Protein AF-A0A1I6PXU5-F1 (afdb_monomer_lite)

Foldseek 3Di:
DDDDDDDDDDDPDPDPDPDDPDPPPPPPVPPPPLLVLLLVVLVVQLQQLLVQHGQLRPPDGFFDAQVVCCVVPNQAPDDDQQKGHNVVSQKMFGADNRRTGQKIKGPPPSNQPQWPVSCCVNQNAAPDWDDDPQKIWGWGDRNQKIKIFIWGDCPDPVGTTTTRIIMIGGDD

pLDDT: mean 86.49, std 18.45, range [39.59, 98.88]

Sequence (172 aa):
MLKKKLIALLAVVAVCAWAPLSPLFHTTAHASPDHQAKGDVLKQTIKLAKEGKAVNSGSFRLGSKKSSIISQWGKPESQDQFTLNYEKRKIAFGLNEQGTVHSLFTKDAKLLSVTHDDVAQKLGKPFASDAGAGQYYESYHAGINKVTFQWTRMANPNGELELSSVKIERAH

Secondary structure (DSSP, 8-state):
--------------------------------HHHHHHHHHHHHHHHHHHTT--TT-TT--TT-BHHHHHHHH-S-SEE-SSEEEEGGGTEEEEE-TTSBEEEEEE--HHHHT--HHHHHHHH-S-SEEEEETTEEEEEEEETTEEEEEEEE-TT-TT-PPEEEEEEEEE--

Radius of gyration: 28.37 Å; chains: 1; bounding box: 63×86×63 Å

Structure (mmCIF, N/CA/C/O backbone):
data_AF-A0A1I6PXU5-F1
#
_entry.id   AF-A0A1I6PXU5-F1
#
loop_
_atom_site.group_PDB
_atom_site.id
_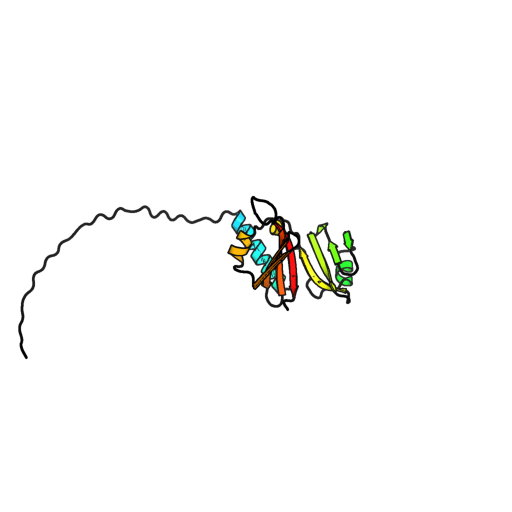atom_site.type_symbol
_atom_site.label_atom_id
_atom_site.label_alt_id
_atom_site.label_comp_id
_atom_site.label_asym_id
_atom_site.label_entity_id
_atom_site.label_seq_id
_atom_site.pdbx_PDB_ins_code
_atom_site.Cartn_x
_atom_site.Cartn_y
_atom_site.Cartn_z
_atom_site.occupancy
_atom_site.B_iso_or_equiv
_atom_site.auth_seq_id
_atom_site.auth_comp_id
_atom_site.auth_asym_id
_atom_site.auth_atom_id
_atom_site.pdbx_PDB_model_num
ATOM 1 N N . MET A 1 1 ? 14.208 -70.196 -43.517 1.00 45.25 1 MET A N 1
ATOM 2 C CA . MET A 1 1 ? 15.325 -71.167 -43.581 1.00 45.25 1 MET A CA 1
ATOM 3 C C . MET A 1 1 ? 16.544 -70.476 -44.178 1.00 45.25 1 MET A C 1
ATOM 5 O O . MET A 1 1 ? 16.487 -70.171 -45.353 1.00 45.25 1 MET A O 1
ATOM 9 N N . LEU A 1 2 ? 17.603 -70.202 -43.410 1.00 39.59 2 LEU A N 1
ATOM 10 C CA . LEU A 1 2 ? 18.950 -70.758 -43.616 1.00 39.59 2 LEU A CA 1
ATOM 11 C C . LEU A 1 2 ? 19.869 -70.256 -42.491 1.00 39.59 2 LEU A C 1
ATOM 13 O O . LEU A 1 2 ? 19.803 -69.110 -42.066 1.00 39.59 2 LEU A O 1
ATOM 17 N N . LYS A 1 3 ? 20.649 -71.191 -41.959 1.00 45.03 3 LYS A N 1
ATOM 18 C CA . LYS A 1 3 ? 21.501 -71.094 -40.773 1.00 45.03 3 LYS A CA 1
ATOM 19 C C . LYS A 1 3 ? 22.912 -70.626 -41.147 1.00 45.03 3 LYS A C 1
ATOM 21 O O . LYS A 1 3 ? 23.354 -70.955 -42.244 1.00 45.03 3 LYS A O 1
ATOM 26 N N . LYS A 1 4 ? 23.633 -70.129 -40.128 1.00 48.56 4 LYS A N 1
ATOM 27 C CA . LYS A 1 4 ? 25.051 -70.387 -39.734 1.00 48.56 4 LYS A CA 1
ATOM 28 C C . LYS A 1 4 ? 25.758 -69.055 -39.407 1.00 48.56 4 LYS A C 1
ATOM 30 O O . LYS A 1 4 ? 25.764 -68.164 -40.237 1.00 48.56 4 LYS A O 1
ATOM 35 N N . LYS A 1 5 ? 26.118 -68.806 -38.134 1.00 47.03 5 LYS A N 1
ATOM 36 C CA . LYS A 1 5 ? 27.368 -69.228 -37.438 1.00 47.03 5 LYS A CA 1
ATOM 37 C C . LYS A 1 5 ? 28.591 -68.578 -38.130 1.00 47.03 5 LYS A C 1
ATOM 39 O O . LYS A 1 5 ? 28.723 -68.764 -39.325 1.00 47.03 5 LYS A O 1
ATOM 44 N N . LEU A 1 6 ? 29.526 -67.871 -37.481 1.00 47.72 6 LEU A N 1
ATOM 45 C CA . LEU A 1 6 ? 30.351 -68.297 -36.341 1.00 47.72 6 LEU A CA 1
ATOM 46 C C . LEU A 1 6 ? 31.408 -67.184 -36.009 1.00 47.72 6 LEU A C 1
ATOM 48 O O . LEU A 1 6 ? 31.814 -66.461 -36.908 1.00 47.72 6 LEU A O 1
ATOM 52 N N . ILE A 1 7 ? 31.913 -67.199 -34.766 1.00 46.44 7 ILE A N 1
ATOM 53 C CA . ILE A 1 7 ? 33.238 -66.763 -34.231 1.00 46.44 7 ILE A CA 1
ATOM 54 C C . ILE A 1 7 ? 33.547 -65.277 -33.943 1.00 46.44 7 ILE A C 1
ATOM 56 O O . ILE A 1 7 ? 33.465 -64.387 -34.775 1.00 46.44 7 ILE A O 1
ATOM 60 N N . ALA A 1 8 ? 33.991 -65.124 -32.691 1.00 51.47 8 ALA A N 1
ATOM 61 C CA . ALA A 1 8 ? 34.559 -64.013 -31.942 1.00 51.47 8 ALA A CA 1
ATOM 62 C C . ALA A 1 8 ? 35.811 -63.337 -32.531 1.00 51.47 8 ALA A C 1
ATOM 64 O O . ALA A 1 8 ? 36.609 -63.980 -33.202 1.00 51.47 8 ALA A O 1
ATOM 65 N N . LEU A 1 9 ? 36.082 -62.109 -32.076 1.00 42.75 9 LEU A N 1
ATOM 66 C CA . LEU A 1 9 ? 37.410 -61.751 -31.571 1.00 42.75 9 LEU A CA 1
ATOM 67 C C . LEU A 1 9 ? 37.300 -60.606 -30.551 1.00 42.75 9 LEU A C 1
ATOM 69 O O . LEU A 1 9 ? 36.647 -59.594 -30.794 1.00 42.75 9 LEU A O 1
ATOM 73 N N . LEU A 1 10 ? 37.940 -60.800 -29.399 1.00 50.75 10 LEU A N 1
ATOM 74 C CA . LEU A 1 10 ? 38.234 -59.773 -28.405 1.00 50.75 10 LEU A CA 1
ATOM 75 C C . LEU A 1 10 ? 39.186 -58.732 -29.005 1.00 50.75 10 LEU A C 1
ATOM 77 O O . LEU A 1 10 ? 40.247 -59.090 -29.507 1.00 50.75 10 LEU A O 1
ATOM 81 N N . ALA A 1 11 ? 38.856 -57.454 -28.845 1.00 48.59 11 ALA A N 1
ATOM 82 C CA . ALA A 1 11 ? 39.838 -56.379 -28.826 1.00 48.59 11 ALA A CA 1
ATOM 83 C C . ALA A 1 11 ? 39.479 -55.439 -27.671 1.00 48.59 11 ALA A C 1
ATOM 85 O O . ALA A 1 11 ? 38.647 -54.543 -27.795 1.00 48.59 11 ALA A O 1
ATOM 86 N N . VAL A 1 12 ? 40.086 -55.697 -26.513 1.00 50.16 12 VAL A N 1
ATOM 87 C CA . VAL A 1 12 ? 40.156 -54.732 -25.417 1.00 50.16 12 VAL A CA 1
ATOM 88 C C . VAL A 1 12 ? 41.119 -53.643 -25.873 1.00 50.16 12 VAL A C 1
ATOM 90 O O . VAL A 1 12 ? 42.330 -53.846 -25.872 1.00 50.16 12 VAL A O 1
ATOM 93 N N . VAL A 1 13 ? 40.583 -52.498 -26.288 1.00 50.66 13 VAL A N 1
ATOM 94 C CA . VAL A 1 13 ? 41.371 -51.274 -26.441 1.00 50.66 13 VAL A CA 1
ATOM 95 C C . VAL A 1 13 ? 41.026 -50.384 -25.257 1.00 50.66 13 VAL A C 1
ATOM 97 O O . VAL A 1 13 ? 40.001 -49.706 -25.234 1.00 50.66 13 VAL A O 1
ATOM 100 N N . ALA A 1 14 ? 41.885 -50.428 -24.242 1.00 55.69 14 ALA A N 1
ATOM 101 C CA . ALA A 1 14 ? 41.900 -49.438 -23.182 1.00 55.69 14 ALA A CA 1
ATOM 102 C C . ALA A 1 14 ? 42.437 -48.124 -23.767 1.00 55.69 14 ALA A C 1
ATOM 104 O O . ALA A 1 14 ? 43.645 -47.945 -23.913 1.00 55.69 14 ALA A O 1
ATOM 105 N N . VAL A 1 15 ? 41.535 -47.211 -24.130 1.00 50.00 15 VAL A N 1
ATOM 106 C CA . VAL A 1 15 ? 41.899 -45.819 -24.402 1.00 50.00 15 VAL A CA 1
ATOM 107 C C . VAL A 1 15 ? 41.785 -45.057 -23.088 1.00 50.00 15 VAL A C 1
ATOM 109 O O . VAL A 1 15 ? 40.695 -44.680 -22.661 1.00 50.00 15 VAL A O 1
ATOM 112 N N . CYS A 1 16 ? 42.927 -44.838 -22.437 1.00 52.66 16 CYS A N 1
ATOM 113 C CA . CYS A 1 16 ? 43.078 -43.815 -21.409 1.00 52.66 16 CYS A CA 1
ATOM 114 C C . CYS A 1 16 ? 42.907 -42.439 -22.064 1.00 52.66 16 CYS A C 1
ATOM 116 O O . CYS A 1 16 ? 43.880 -41.805 -22.466 1.00 52.66 16 CYS A O 1
ATOM 118 N N . ALA A 1 17 ? 41.664 -41.981 -22.194 1.00 53.25 17 ALA A N 1
ATOM 119 C CA . ALA A 1 17 ? 41.389 -40.586 -22.484 1.00 53.25 17 ALA A CA 1
ATOM 120 C C . ALA A 1 17 ? 41.481 -39.806 -21.168 1.00 53.25 17 ALA A C 1
ATOM 122 O O . ALA A 1 17 ? 40.573 -39.840 -20.337 1.00 53.25 17 ALA A O 1
ATOM 123 N N . TRP A 1 18 ? 42.604 -39.115 -20.975 1.00 52.16 18 TRP A N 1
ATOM 124 C CA . TRP A 1 18 ? 42.687 -37.975 -20.072 1.00 52.16 18 TRP A CA 1
ATOM 125 C C . TRP A 1 18 ? 41.655 -36.931 -20.509 1.00 52.16 18 TRP A C 1
ATOM 127 O O . TRP A 1 18 ? 41.906 -36.132 -21.408 1.00 52.16 18 TRP A O 1
ATOM 137 N N . ALA A 1 19 ? 40.479 -36.943 -19.885 1.00 56.47 19 ALA A N 1
ATOM 138 C CA . ALA A 1 19 ? 39.628 -35.768 -19.874 1.00 56.47 19 ALA A CA 1
ATOM 139 C C . ALA A 1 19 ? 40.231 -34.775 -18.867 1.00 56.47 19 ALA A C 1
ATOM 141 O O . ALA A 1 19 ? 40.573 -35.180 -17.750 1.00 56.47 19 ALA A O 1
ATOM 142 N N . PRO A 1 20 ? 40.397 -33.494 -19.233 1.00 59.06 20 PRO A N 1
ATOM 143 C CA . PRO A 1 20 ? 40.865 -32.485 -18.301 1.00 59.06 20 PRO A CA 1
ATOM 144 C C . PRO A 1 20 ? 39.901 -32.440 -17.114 1.00 59.06 20 PRO A C 1
ATOM 146 O O . PRO A 1 20 ? 38.691 -32.285 -17.295 1.00 59.06 20 PRO A O 1
ATOM 149 N N . LEU A 1 21 ? 40.448 -32.575 -15.903 1.00 54.91 21 LEU A N 1
ATOM 150 C CA . LEU A 1 21 ? 39.788 -32.160 -14.670 1.00 54.91 21 LEU A CA 1
ATOM 151 C C . LEU A 1 21 ? 39.430 -30.686 -14.843 1.00 54.91 21 LEU A C 1
ATOM 153 O O . LEU A 1 21 ? 40.240 -29.797 -14.592 1.00 54.91 21 LEU A O 1
ATOM 157 N N . SER A 1 22 ? 38.225 -30.432 -15.340 1.00 63.44 22 SER A N 1
ATOM 158 C CA . SER A 1 22 ? 37.654 -29.102 -15.298 1.00 63.44 22 SER A CA 1
ATOM 159 C C . SER A 1 22 ? 37.479 -28.798 -13.815 1.00 63.44 22 SER A C 1
ATOM 161 O O . SER A 1 22 ? 36.818 -29.587 -13.131 1.00 63.44 22 SER A O 1
ATOM 163 N N . PRO A 1 23 ? 38.092 -27.733 -13.275 1.00 58.41 23 PRO A N 1
ATOM 164 C CA . PRO A 1 23 ? 37.756 -27.302 -11.933 1.00 58.41 23 PRO A CA 1
ATOM 165 C C . PRO A 1 23 ? 36.242 -27.095 -11.900 1.00 58.41 23 PRO A C 1
ATOM 167 O O . PRO A 1 23 ? 35.693 -26.285 -12.650 1.00 58.41 23 PRO A O 1
ATOM 170 N N . LEU A 1 24 ? 35.564 -27.887 -11.068 1.00 56.97 24 LEU A N 1
ATOM 171 C CA . LEU A 1 24 ? 34.186 -27.654 -10.674 1.00 56.97 24 LEU A CA 1
ATOM 172 C C . LEU A 1 24 ? 34.178 -26.330 -9.911 1.00 56.97 24 LEU A C 1
ATOM 174 O O . LEU A 1 24 ? 34.253 -26.296 -8.684 1.00 56.97 24 LEU A O 1
ATOM 178 N N . PHE A 1 25 ? 34.134 -25.218 -10.640 1.00 56.78 25 PHE A N 1
ATOM 179 C CA . PHE A 1 25 ? 33.754 -23.944 -10.068 1.00 56.78 25 PHE A CA 1
ATOM 180 C C . PHE A 1 25 ? 32.269 -24.061 -9.732 1.00 56.78 25 PHE A C 1
ATOM 182 O O . PHE A 1 25 ? 31.392 -23.726 -10.525 1.00 56.78 25 PHE A O 1
ATOM 189 N N . HIS A 1 26 ? 31.982 -24.587 -8.542 1.00 47.28 26 HIS A N 1
ATOM 190 C CA . HIS A 1 26 ? 30.718 -24.345 -7.875 1.00 47.28 26 HIS A CA 1
ATOM 191 C C . HIS A 1 26 ? 30.686 -22.852 -7.545 1.00 47.28 26 HIS A C 1
ATOM 193 O O . HIS A 1 26 ? 31.017 -22.436 -6.438 1.00 47.28 26 HIS A O 1
ATOM 199 N N . THR A 1 27 ? 30.326 -22.024 -8.525 1.00 49.12 27 THR A N 1
ATOM 200 C CA . THR A 1 27 ? 29.851 -20.673 -8.253 1.00 49.12 27 THR A CA 1
ATOM 201 C C . THR A 1 27 ? 28.514 -20.842 -7.549 1.00 49.12 27 THR A C 1
ATOM 203 O O . THR A 1 27 ? 27.453 -20.863 -8.172 1.00 49.12 27 THR A O 1
ATOM 206 N N . THR A 1 28 ? 28.547 -21.020 -6.229 1.00 56.69 28 THR A N 1
ATOM 207 C CA . THR A 1 28 ? 27.393 -20.702 -5.403 1.00 56.69 28 THR A CA 1
ATOM 208 C C . THR A 1 28 ? 27.178 -19.210 -5.585 1.00 56.69 28 THR A C 1
ATOM 210 O O . THR A 1 28 ? 27.896 -18.388 -5.019 1.00 56.69 28 THR A O 1
ATOM 213 N N . ALA A 1 29 ? 26.240 -18.850 -6.463 1.00 53.47 29 ALA A N 1
ATOM 214 C CA . ALA A 1 29 ? 25.734 -17.495 -6.567 1.00 53.47 29 ALA A CA 1
ATOM 215 C C . ALA A 1 29 ? 25.110 -17.151 -5.209 1.00 53.47 29 ALA A C 1
ATOM 217 O O . ALA A 1 29 ? 23.933 -17.407 -4.955 1.00 53.47 29 ALA A O 1
ATOM 218 N N . HIS A 1 30 ? 25.937 -16.660 -4.288 1.00 56.50 30 HIS A N 1
ATOM 219 C CA . HIS A 1 30 ? 25.489 -16.093 -3.034 1.00 56.50 30 HIS A CA 1
ATOM 220 C C . HIS A 1 30 ? 24.720 -14.839 -3.411 1.00 56.50 30 HIS A C 1
ATOM 222 O O . HIS A 1 30 ? 25.316 -13.824 -3.766 1.00 56.50 30 HIS A O 1
ATOM 228 N N . ALA A 1 31 ? 23.390 -14.946 -3.416 1.00 61.22 31 ALA A N 1
ATOM 229 C CA . ALA A 1 31 ? 22.524 -13.794 -3.571 1.00 61.22 31 ALA A CA 1
ATOM 230 C C . ALA A 1 31 ? 23.001 -12.719 -2.591 1.00 61.22 31 ALA A C 1
ATOM 232 O O . ALA A 1 31 ? 23.135 -12.990 -1.394 1.00 61.22 31 ALA A O 1
ATOM 233 N N . SER A 1 32 ? 23.317 -11.530 -3.108 1.00 67.50 32 SER A N 1
ATOM 234 C CA . SER A 1 32 ? 23.785 -10.430 -2.273 1.00 67.50 32 SER A CA 1
ATOM 235 C C . SER A 1 32 ? 22.776 -10.196 -1.139 1.00 67.50 32 SER A C 1
ATOM 237 O O . SER A 1 32 ? 21.568 -10.241 -1.399 1.00 67.50 32 SER A O 1
ATOM 239 N N . PRO A 1 33 ? 23.229 -9.926 0.100 1.00 74.19 33 PRO A N 1
ATOM 240 C CA . PRO A 1 33 ? 22.348 -9.757 1.260 1.00 74.19 33 PRO A CA 1
ATOM 241 C C . PRO A 1 33 ? 21.180 -8.779 1.034 1.00 74.19 33 PRO A C 1
ATOM 243 O O . PRO A 1 33 ? 20.098 -8.967 1.588 1.00 74.19 33 PRO A O 1
ATOM 246 N N . ASP A 1 34 ? 21.377 -7.776 0.173 1.00 78.19 34 ASP A N 1
ATOM 247 C CA . ASP A 1 34 ? 20.363 -6.795 -0.221 1.00 78.19 34 ASP A CA 1
ATOM 248 C C . ASP A 1 34 ? 19.170 -7.418 -0.977 1.00 78.19 34 ASP A C 1
ATOM 250 O O . ASP A 1 34 ? 18.016 -7.212 -0.600 1.00 78.19 34 ASP A O 1
ATOM 254 N N . HIS A 1 35 ? 19.419 -8.276 -1.975 1.00 74.62 35 HIS A N 1
ATOM 255 C CA . HIS A 1 35 ? 18.347 -8.953 -2.720 1.00 74.62 35 HIS A CA 1
ATOM 256 C C . HIS A 1 35 ? 17.537 -9.901 -1.832 1.00 74.62 35 HIS A C 1
ATOM 258 O O . HIS A 1 35 ? 16.324 -10.046 -2.009 1.00 74.62 35 HIS A O 1
ATOM 264 N N . GLN A 1 36 ? 18.178 -10.537 -0.848 1.00 78.88 36 GLN A N 1
ATOM 265 C CA . GLN A 1 36 ? 17.465 -11.385 0.103 1.00 78.88 36 GLN A CA 1
ATOM 266 C C . GLN A 1 36 ? 16.515 -10.554 0.979 1.00 78.88 36 GLN A C 1
ATOM 268 O O . GLN A 1 36 ? 15.340 -10.908 1.106 1.00 78.88 36 GLN A O 1
ATOM 273 N N . ALA A 1 37 ? 16.985 -9.423 1.515 1.00 84.00 37 ALA A N 1
ATOM 274 C CA . ALA A 1 37 ? 16.167 -8.528 2.332 1.00 84.00 37 ALA A CA 1
ATOM 275 C C . ALA A 1 37 ? 14.959 -7.967 1.555 1.00 84.00 37 ALA A C 1
ATOM 277 O O . ALA A 1 37 ? 13.832 -7.979 2.065 1.00 84.00 37 ALA A O 1
ATOM 278 N N . LYS A 1 38 ? 15.163 -7.548 0.298 1.00 88.75 38 LYS A N 1
ATOM 279 C CA . LYS A 1 38 ? 14.085 -7.087 -0.596 1.00 88.75 38 LYS A CA 1
ATOM 280 C C . LYS A 1 38 ? 13.101 -8.210 -0.944 1.00 88.75 38 LYS A C 1
ATOM 282 O O . LYS A 1 38 ? 11.880 -8.043 -0.881 1.00 88.75 38 LYS A O 1
ATOM 287 N N . GLY A 1 39 ? 13.614 -9.406 -1.217 1.00 85.62 39 GLY A N 1
ATOM 288 C CA . GLY A 1 39 ? 12.785 -10.587 -1.439 1.00 85.62 39 GLY A CA 1
ATOM 289 C C . GLY A 1 39 ? 11.907 -10.941 -0.233 1.00 85.62 39 GLY A C 1
ATOM 290 O O . GLY A 1 39 ? 10.780 -11.416 -0.412 1.00 85.62 39 GLY A O 1
ATOM 291 N N . ASP A 1 40 ? 12.387 -10.711 0.988 1.00 92.00 40 ASP A N 1
ATOM 292 C CA . ASP A 1 40 ? 11.635 -10.994 2.210 1.00 92.00 40 ASP A CA 1
ATOM 293 C C . ASP A 1 40 ? 10.569 -9.931 2.512 1.00 92.00 40 ASP A C 1
ATOM 295 O O . ASP A 1 40 ? 9.450 -10.303 2.888 1.00 92.00 40 ASP A O 1
ATOM 299 N N . VAL A 1 41 ? 10.832 -8.640 2.253 1.00 95.88 41 VAL A N 1
ATOM 300 C CA . VAL A 1 41 ? 9.797 -7.596 2.411 1.00 95.88 41 VAL A CA 1
ATOM 301 C C . VAL A 1 41 ? 8.640 -7.786 1.420 1.00 95.88 41 VAL A C 1
ATOM 303 O O . VAL A 1 41 ? 7.476 -7.599 1.788 1.00 95.88 41 VAL A O 1
ATOM 306 N N . LEU A 1 42 ? 8.916 -8.258 0.198 1.00 97.56 42 LEU A N 1
ATOM 307 C CA . LEU A 1 42 ? 7.876 -8.592 -0.782 1.00 97.56 42 LEU A CA 1
ATOM 308 C C . LEU A 1 42 ? 7.004 -9.766 -0.328 1.00 97.56 42 LEU A C 1
ATOM 310 O O . LEU A 1 42 ? 5.774 -9.659 -0.327 1.00 97.56 42 LEU A O 1
ATOM 314 N N . LYS A 1 43 ? 7.611 -10.865 0.143 1.00 96.69 43 LYS A N 1
ATOM 315 C CA . LYS A 1 43 ? 6.855 -11.997 0.716 1.00 96.69 43 LYS A CA 1
ATOM 316 C C . LYS A 1 43 ? 5.990 -11.552 1.894 1.00 96.69 43 LYS A C 1
ATOM 318 O O . LYS A 1 43 ? 4.826 -11.947 1.984 1.00 96.69 43 LYS A O 1
ATOM 323 N N . GLN A 1 44 ? 6.552 -10.747 2.799 1.00 97.38 44 GLN A N 1
ATOM 324 C CA . GLN A 1 44 ? 5.831 -10.221 3.955 1.00 97.38 44 GLN A CA 1
ATOM 325 C C . GLN A 1 44 ? 4.637 -9.372 3.516 1.00 97.38 44 GLN A C 1
ATOM 327 O O . GLN A 1 44 ? 3.548 -9.519 4.069 1.00 97.38 44 GLN A O 1
ATOM 332 N N . THR A 1 45 ? 4.820 -8.534 2.500 1.00 98.25 45 THR A N 1
ATOM 333 C CA . THR A 1 45 ? 3.765 -7.671 1.963 1.00 98.25 45 THR A CA 1
ATOM 334 C C . THR A 1 45 ? 2.620 -8.487 1.383 1.00 98.25 45 THR A C 1
ATOM 336 O O . THR A 1 45 ? 1.471 -8.260 1.756 1.00 98.25 45 THR A O 1
ATOM 339 N N . ILE A 1 46 ? 2.912 -9.509 0.572 1.00 98.38 46 ILE A N 1
ATOM 340 C CA . ILE A 1 46 ? 1.879 -10.420 0.059 1.00 98.38 46 ILE A CA 1
ATOM 341 C C . ILE A 1 46 ? 1.182 -11.179 1.196 1.00 98.38 46 ILE A C 1
ATOM 343 O O . ILE A 1 46 ? -0.040 -11.338 1.174 1.00 98.38 46 ILE A O 1
ATOM 347 N N . LYS A 1 47 ? 1.923 -11.631 2.216 1.00 98.38 47 LYS A N 1
ATOM 348 C CA . LYS A 1 47 ? 1.339 -12.304 3.386 1.00 98.38 47 LYS A CA 1
ATOM 349 C C . LYS A 1 47 ? 0.374 -11.386 4.146 1.00 98.38 47 LYS A C 1
ATOM 351 O O . LYS A 1 47 ? -0.743 -11.803 4.430 1.00 98.38 47 LYS A O 1
ATOM 356 N N . LEU A 1 48 ? 0.773 -10.147 4.434 1.00 98.62 48 LEU A N 1
ATOM 357 C CA . LEU A 1 48 ? -0.089 -9.159 5.094 1.00 98.62 48 LEU A CA 1
ATOM 358 C C . LEU A 1 48 ? -1.314 -8.826 4.238 1.00 98.62 48 LEU A C 1
ATOM 360 O O . LEU A 1 48 ? -2.432 -8.788 4.752 1.00 98.62 48 LEU A O 1
ATOM 364 N N . ALA A 1 49 ? -1.125 -8.669 2.929 1.00 98.62 49 ALA A N 1
ATOM 365 C CA . ALA A 1 49 ? -2.209 -8.374 2.005 1.00 98.62 49 ALA A CA 1
ATOM 366 C C . ALA A 1 49 ? -3.266 -9.483 1.962 1.00 98.62 49 ALA A C 1
ATOM 368 O O . ALA A 1 49 ? -4.456 -9.177 1.910 1.00 98.62 49 ALA A O 1
ATOM 369 N N . LYS A 1 50 ? -2.873 -10.760 2.084 1.00 98.56 50 LYS A N 1
ATOM 370 C CA . LYS A 1 50 ? -3.825 -11.880 2.233 1.00 98.56 50 LYS A CA 1
ATOM 371 C C . LYS A 1 50 ? -4.741 -11.713 3.449 1.00 98.56 50 LYS A C 1
ATOM 373 O O . LYS A 1 50 ? -5.903 -12.098 3.393 1.00 98.56 50 LYS A O 1
ATOM 378 N N . GLU A 1 51 ? -4.251 -11.091 4.519 1.00 98.50 51 GLU A N 1
ATOM 379 C CA . GLU A 1 51 ? -5.025 -10.766 5.729 1.00 98.50 51 GLU A CA 1
ATOM 380 C C . GLU A 1 51 ? -5.767 -9.416 5.640 1.00 98.50 51 GLU A C 1
ATOM 382 O O . GLU A 1 51 ? -6.417 -8.995 6.603 1.00 98.50 51 GLU A O 1
ATOM 387 N N . GLY A 1 52 ? -5.658 -8.715 4.507 1.00 98.62 52 GLY A N 1
ATOM 388 C CA . GLY A 1 52 ? -6.195 -7.370 4.304 1.00 98.62 52 GLY A CA 1
ATOM 389 C C . GLY A 1 52 ? -5.410 -6.286 5.043 1.00 98.62 52 GLY A C 1
ATOM 390 O O . GLY A 1 52 ? -5.968 -5.229 5.315 1.00 98.62 52 GLY A O 1
ATOM 391 N N . LYS A 1 53 ? -4.155 -6.540 5.420 1.00 98.81 53 LYS A N 1
ATOM 392 C CA . LYS A 1 53 ? -3.278 -5.597 6.130 1.00 98.81 53 LYS A CA 1
ATOM 393 C C . LYS A 1 53 ? -2.194 -5.062 5.208 1.00 98.81 53 LYS A C 1
ATOM 395 O O . LYS A 1 53 ? -1.813 -5.731 4.256 1.00 98.81 53 LYS A O 1
ATOM 400 N N . ALA A 1 54 ? -1.644 -3.906 5.558 1.00 98.56 54 ALA A N 1
ATOM 401 C CA . ALA A 1 54 ? -0.480 -3.319 4.905 1.00 98.56 54 ALA A CA 1
ATOM 402 C C . ALA A 1 54 ? 0.701 -3.242 5.875 1.00 98.56 54 ALA A C 1
ATOM 404 O O . ALA A 1 54 ? 0.532 -3.306 7.096 1.00 98.56 54 ALA A O 1
ATOM 405 N N . VAL A 1 55 ? 1.910 -3.061 5.342 1.00 97.88 55 VAL A N 1
ATOM 406 C CA . VAL A 1 55 ? 3.063 -2.708 6.177 1.00 97.88 55 VAL A CA 1
ATOM 407 C C . VAL A 1 55 ? 2.736 -1.416 6.931 1.00 97.88 55 VAL A C 1
ATOM 409 O O . VAL A 1 55 ? 2.241 -0.459 6.338 1.00 97.88 55 VAL A O 1
ATOM 412 N N . ASN A 1 56 ? 2.987 -1.422 8.241 1.00 98.12 56 ASN A N 1
ATOM 413 C CA . ASN A 1 56 ? 2.665 -0.356 9.196 1.00 98.12 56 ASN A CA 1
ATOM 414 C C . ASN A 1 56 ? 1.173 -0.147 9.519 1.00 98.12 56 ASN A C 1
ATOM 416 O O . ASN A 1 56 ? 0.860 0.789 10.250 1.00 98.12 56 ASN A O 1
ATOM 420 N N . SER A 1 57 ? 0.252 -1.024 9.085 1.00 98.31 57 SER A N 1
ATOM 421 C CA . SER A 1 57 ? -1.177 -0.911 9.450 1.00 98.31 57 SER A CA 1
ATOM 422 C C . SER A 1 57 ? -1.510 -1.396 10.874 1.00 98.31 57 SER A C 1
ATOM 424 O O . SER A 1 57 ? -2.628 -1.205 11.349 1.00 98.31 57 SER A O 1
ATOM 426 N N . GLY A 1 58 ? -0.552 -2.007 11.582 1.00 97.75 58 GLY A N 1
ATOM 427 C CA . GLY A 1 58 ? -0.745 -2.556 12.927 1.00 97.75 58 GLY A CA 1
ATOM 428 C C . GLY A 1 58 ? -1.857 -3.608 12.975 1.00 97.75 58 GLY A C 1
ATOM 429 O O . GLY A 1 58 ? -1.835 -4.585 12.227 1.00 97.75 58 GLY A O 1
ATOM 430 N N . SER A 1 59 ? -2.833 -3.421 13.866 1.00 97.94 59 SER A N 1
ATOM 431 C CA . SER A 1 59 ? -4.015 -4.288 13.979 1.00 97.94 59 SER A CA 1
ATOM 432 C C . SER A 1 59 ? -5.083 -3.999 12.915 1.00 97.94 59 SER A C 1
ATOM 434 O O . SER A 1 59 ? -6.006 -4.801 12.747 1.00 97.94 59 SER A O 1
ATOM 436 N N . PHE A 1 60 ? -4.974 -2.883 12.187 1.00 98.69 60 PHE A N 1
ATOM 437 C CA . PHE A 1 60 ? -5.981 -2.448 11.226 1.00 98.69 60 PHE A CA 1
ATOM 438 C C . PHE A 1 60 ? -5.815 -3.111 9.867 1.00 98.69 60 PHE A C 1
ATOM 440 O O . PHE A 1 60 ? -4.704 -3.374 9.397 1.00 98.69 60 PHE A O 1
ATOM 447 N N . ARG A 1 61 ? -6.958 -3.371 9.237 1.00 98.81 61 ARG A N 1
ATOM 448 C CA . ARG A 1 61 ? -7.091 -4.089 7.972 1.00 98.81 61 ARG A CA 1
ATOM 449 C C . ARG A 1 61 ? -8.258 -3.535 7.158 1.00 98.81 61 ARG A C 1
ATOM 451 O O . ARG A 1 61 ? -9.037 -2.718 7.652 1.00 98.81 61 ARG A O 1
ATOM 458 N N . LEU A 1 62 ? -8.420 -4.021 5.934 1.00 98.75 62 LEU A N 1
ATOM 459 C CA . LEU A 1 62 ? -9.652 -3.854 5.167 1.00 98.75 62 LEU A CA 1
ATOM 460 C C . LEU A 1 62 ? -10.861 -4.242 6.038 1.00 98.75 62 LEU A C 1
ATOM 462 O O . LEU A 1 62 ? -10.848 -5.268 6.721 1.00 98.75 62 LEU A O 1
ATOM 466 N N . GLY A 1 63 ? -11.890 -3.400 6.051 1.00 98.56 63 GLY A N 1
ATOM 467 C CA . GLY A 1 63 ? -13.059 -3.550 6.918 1.00 98.56 63 GLY A CA 1
ATOM 468 C C . GLY A 1 63 ? -12.972 -2.825 8.270 1.00 98.56 63 GLY A C 1
ATOM 469 O O . GLY A 1 63 ? -14.007 -2.644 8.915 1.00 98.56 63 GLY A O 1
ATOM 470 N N . SER A 1 64 ? -11.792 -2.368 8.709 1.00 98.75 64 SER A N 1
ATOM 471 C CA . SER A 1 64 ? -11.656 -1.588 9.950 1.00 98.75 64 SER A CA 1
ATOM 472 C C . SER A 1 64 ? -12.467 -0.284 9.898 1.00 98.75 64 SER A C 1
ATOM 474 O O . SER A 1 64 ? -12.688 0.284 8.831 1.00 98.75 64 SER A O 1
ATOM 476 N N . LYS A 1 65 ? -12.936 0.198 11.053 1.00 98.62 65 LYS A N 1
ATOM 477 C CA . LYS A 1 65 ? -13.738 1.427 11.165 1.00 98.62 65 LYS A CA 1
ATOM 478 C C . LYS A 1 65 ? -12.853 2.645 11.433 1.00 98.62 65 LYS A C 1
ATOM 480 O O . LYS A 1 65 ? -11.963 2.571 12.281 1.00 98.62 65 LYS A O 1
ATOM 485 N N . LYS A 1 66 ? -13.154 3.781 10.787 1.00 98.56 66 LYS A N 1
ATOM 486 C CA . LYS A 1 66 ? -12.500 5.087 11.017 1.00 98.56 66 LYS A CA 1
ATOM 487 C C . LYS A 1 66 ? -12.432 5.441 12.505 1.00 98.56 66 LYS A C 1
ATOM 489 O O . LYS A 1 66 ? -11.373 5.817 12.996 1.00 98.56 66 LYS A O 1
ATOM 494 N N . SER A 1 67 ? -13.542 5.275 13.225 1.00 98.31 67 SER A N 1
ATOM 495 C CA . SER A 1 67 ? -13.629 5.571 14.659 1.00 98.31 67 SER A CA 1
ATOM 496 C C . SER A 1 67 ? -12.651 4.742 15.495 1.00 98.31 67 SER A C 1
ATOM 498 O O . SER A 1 67 ? -11.976 5.291 16.361 1.00 98.31 67 SER A O 1
ATOM 500 N N . SER A 1 68 ? -12.510 3.445 15.208 1.00 98.69 68 SER A N 1
ATOM 501 C CA . SER A 1 68 ? -11.562 2.570 15.908 1.00 98.69 68 SER A CA 1
ATOM 502 C C . SER A 1 68 ? -10.108 2.967 15.653 1.00 98.69 68 SER A C 1
ATOM 504 O O . SER A 1 68 ? -9.300 2.931 16.578 1.00 98.69 68 SER A O 1
ATOM 506 N N . ILE A 1 69 ? -9.782 3.376 14.423 1.00 98.62 69 ILE A N 1
ATOM 507 C CA . ILE A 1 69 ? -8.430 3.825 14.062 1.00 98.62 69 ILE A CA 1
ATOM 508 C C . ILE A 1 69 ? -8.073 5.089 14.840 1.00 98.62 69 ILE A C 1
ATOM 510 O O . ILE A 1 69 ? -7.068 5.111 15.547 1.00 98.62 69 ILE A O 1
ATOM 514 N N . ILE A 1 70 ? -8.940 6.101 14.791 1.00 98.38 70 ILE A N 1
ATOM 515 C CA . ILE A 1 70 ? -8.724 7.366 15.502 1.00 98.38 70 ILE A CA 1
ATOM 516 C C . ILE A 1 70 ? -8.666 7.142 17.018 1.00 98.38 70 ILE A C 1
ATOM 518 O O . ILE A 1 70 ? -7.839 7.747 17.693 1.00 98.38 70 ILE A O 1
ATOM 522 N N . SER A 1 71 ? -9.493 6.244 17.560 1.00 98.50 71 SER A N 1
ATOM 523 C CA . SER A 1 71 ? -9.496 5.946 18.994 1.00 98.50 71 SER A CA 1
ATOM 524 C C . SER A 1 71 ? -8.193 5.307 19.481 1.00 98.50 71 SER A C 1
ATOM 526 O O . SER A 1 71 ? -7.772 5.619 20.590 1.00 98.50 71 SER A O 1
ATOM 528 N N . GLN A 1 72 ? -7.558 4.423 18.701 1.00 98.50 72 GLN A N 1
ATOM 529 C CA . GLN A 1 72 ? -6.325 3.751 19.139 1.00 98.50 72 GLN A CA 1
ATOM 530 C C . GLN A 1 72 ? -5.056 4.508 18.742 1.00 98.50 72 GLN A C 1
ATOM 532 O O . GLN A 1 72 ? -4.051 4.427 19.444 1.00 98.50 72 GLN A O 1
ATOM 537 N N . TRP A 1 73 ? -5.053 5.186 17.593 1.00 98.44 73 TRP A N 1
ATOM 538 C CA . TRP A 1 73 ? -3.854 5.839 17.053 1.00 98.44 73 TRP A CA 1
ATOM 539 C C . TRP A 1 73 ? -3.856 7.357 17.199 1.00 98.44 73 TRP A C 1
ATOM 541 O O . TRP A 1 73 ? -2.830 7.982 16.933 1.00 98.44 73 TRP A O 1
ATOM 551 N N . GLY A 1 74 ? -4.971 7.948 17.621 1.00 98.31 74 GLY A N 1
ATOM 552 C CA . GLY A 1 74 ? -5.156 9.391 17.660 1.00 98.31 74 GLY A CA 1
ATOM 553 C C . GLY A 1 74 ? -5.492 9.983 16.290 1.00 98.31 74 GLY A C 1
ATOM 554 O O . GLY A 1 74 ? -5.709 9.276 15.300 1.00 98.31 74 GLY A O 1
ATOM 555 N N . LYS A 1 75 ? -5.557 11.316 16.244 1.00 98.12 75 LYS A N 1
ATOM 556 C CA . LYS A 1 75 ? -5.848 12.069 15.020 1.00 98.12 75 LYS A CA 1
ATOM 557 C C . LYS A 1 75 ? -4.704 11.888 14.001 1.00 98.12 75 LYS A C 1
ATOM 559 O O . LYS A 1 75 ? -3.546 12.014 14.398 1.00 98.12 75 LYS A O 1
ATOM 564 N N . PRO A 1 76 ? -5.004 11.611 12.719 1.00 98.38 76 PRO A N 1
ATOM 565 C CA . PRO A 1 76 ? -3.985 11.563 11.670 1.00 98.38 76 PRO A CA 1
ATOM 566 C C . PRO A 1 76 ? -3.370 12.945 11.416 1.00 98.38 76 PRO A C 1
ATOM 568 O O . PRO A 1 76 ? -3.990 13.968 11.726 1.00 98.38 76 PRO A O 1
ATOM 571 N N . GLU A 1 77 ? -2.176 12.978 10.818 1.00 98.50 77 GLU A N 1
ATOM 572 C CA . GLU A 1 77 ? -1.539 14.235 10.408 1.00 98.50 77 GLU A CA 1
ATOM 573 C C . GLU A 1 77 ? -2.385 14.985 9.370 1.00 98.50 77 GLU A C 1
ATOM 575 O O . GLU A 1 77 ? -2.550 16.200 9.469 1.00 98.50 77 GLU A O 1
ATOM 580 N N . SER A 1 78 ? -2.989 14.260 8.425 1.00 97.94 78 SER A N 1
ATOM 581 C CA . SER A 1 78 ? -3.983 14.808 7.502 1.00 97.94 78 SER A CA 1
ATOM 582 C C . SER A 1 78 ? -5.146 13.834 7.294 1.00 97.94 78 SER A C 1
ATOM 584 O O . SER A 1 78 ? -5.001 12.616 7.403 1.00 97.94 78 SER A O 1
ATOM 586 N N . GLN A 1 79 ? -6.345 14.361 7.049 1.00 97.50 79 GLN A N 1
ATOM 587 C CA . GLN A 1 79 ? -7.522 13.556 6.720 1.00 97.50 79 GLN A CA 1
ATOM 588 C C . GLN A 1 79 ? -8.510 14.348 5.874 1.00 97.50 79 GLN A C 1
ATOM 590 O O . GLN A 1 79 ? -8.622 15.565 6.021 1.00 97.50 79 GLN A O 1
ATOM 595 N N . ASP A 1 80 ? -9.280 13.620 5.079 1.00 96.56 80 ASP A N 1
ATOM 596 C CA . ASP A 1 80 ? -10.475 14.106 4.402 1.00 96.56 80 ASP A CA 1
ATOM 597 C C . ASP A 1 80 ? -11.657 13.147 4.674 1.00 96.56 80 ASP A C 1
ATOM 599 O O . ASP A 1 80 ? -11.641 12.348 5.624 1.00 96.56 80 ASP A O 1
ATOM 603 N N . GLN A 1 81 ? -12.734 13.267 3.897 1.00 95.00 81 GLN A N 1
ATOM 604 C CA . GLN A 1 81 ? -13.908 12.404 4.029 1.00 95.00 81 GLN A CA 1
ATOM 605 C C . GLN A 1 81 ? -13.583 10.924 3.767 1.00 95.00 81 GLN A C 1
ATOM 607 O O . GLN A 1 81 ? -14.132 10.049 4.442 1.00 95.00 81 GLN A O 1
ATOM 612 N N . PHE A 1 82 ? -12.675 10.653 2.835 1.00 98.19 82 PHE A N 1
ATOM 613 C CA . PHE A 1 82 ? -12.371 9.334 2.294 1.00 98.19 82 PHE A CA 1
ATOM 614 C C . PHE A 1 82 ? -10.972 8.832 2.656 1.00 98.19 82 PHE A C 1
ATOM 616 O O . PHE A 1 82 ? -10.644 7.698 2.326 1.00 98.19 82 PHE A O 1
ATOM 623 N N . THR A 1 83 ? -10.154 9.615 3.358 1.00 98.44 83 THR A N 1
ATOM 624 C CA . THR A 1 83 ? -8.760 9.252 3.632 1.00 98.44 83 THR A CA 1
ATOM 625 C C . THR A 1 83 ? -8.325 9.652 5.037 1.00 98.44 83 THR A C 1
ATOM 627 O O . THR A 1 83 ? -8.589 10.765 5.492 1.00 98.44 83 THR A O 1
ATOM 630 N N . LEU A 1 84 ? -7.606 8.756 5.723 1.00 98.75 84 LEU A N 1
ATOM 631 C CA . LEU A 1 84 ? -6.825 9.063 6.930 1.00 98.75 84 LEU A CA 1
ATOM 632 C C . LEU A 1 84 ? -5.340 8.853 6.630 1.00 98.75 84 LEU A C 1
ATOM 634 O O . LEU A 1 84 ? -4.935 7.717 6.379 1.00 98.75 84 LEU A O 1
ATOM 638 N N . ASN A 1 85 ? -4.524 9.902 6.703 1.00 98.69 85 ASN A N 1
ATOM 639 C CA . ASN A 1 85 ? -3.089 9.830 6.433 1.00 98.69 85 ASN A CA 1
ATOM 640 C C . ASN A 1 85 ? -2.285 9.896 7.734 1.00 98.69 85 ASN A C 1
ATOM 642 O O . ASN A 1 85 ? -2.220 10.937 8.390 1.00 98.69 85 ASN A O 1
ATOM 646 N N . TYR A 1 86 ? -1.630 8.788 8.075 1.00 98.56 86 TYR A N 1
ATOM 647 C CA . TYR A 1 86 ? -0.686 8.716 9.186 1.00 98.56 86 TYR A CA 1
ATOM 648 C C . TYR A 1 86 ? 0.748 8.769 8.642 1.00 98.56 86 TYR A C 1
ATOM 650 O O . TYR A 1 86 ? 1.431 7.747 8.519 1.00 98.56 86 TYR A O 1
ATOM 658 N N . GLU A 1 87 ? 1.216 9.963 8.281 1.00 97.94 87 GLU A N 1
ATOM 659 C CA . GLU A 1 87 ? 2.498 10.187 7.596 1.00 97.94 87 GLU A CA 1
ATOM 660 C C . GLU A 1 87 ? 3.704 9.721 8.415 1.00 97.94 87 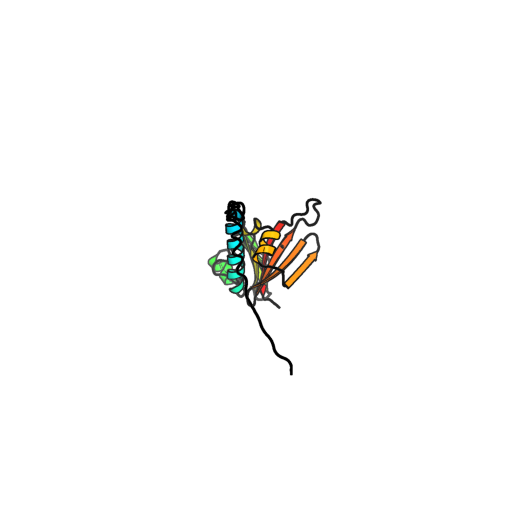GLU A C 1
ATOM 662 O O . GLU A 1 87 ? 4.675 9.192 7.859 1.00 97.94 87 GLU A O 1
ATOM 667 N N . LYS A 1 88 ? 3.638 9.855 9.746 1.00 97.75 88 LYS A N 1
ATOM 668 C CA . LYS A 1 88 ? 4.684 9.351 10.653 1.00 97.75 88 LYS A CA 1
ATOM 669 C C . LYS A 1 88 ? 4.758 7.826 10.659 1.00 97.75 88 LYS A C 1
ATOM 671 O O . LYS A 1 88 ? 5.827 7.267 10.873 1.00 97.75 88 LYS A O 1
ATOM 676 N N . ARG A 1 89 ? 3.635 7.158 10.385 1.00 98.25 89 ARG A N 1
ATOM 677 C CA . ARG A 1 89 ? 3.532 5.695 10.258 1.00 98.25 89 ARG A CA 1
ATOM 678 C C . ARG A 1 89 ? 3.692 5.215 8.813 1.00 98.25 89 ARG A C 1
ATOM 680 O O . ARG A 1 89 ? 3.664 4.013 8.578 1.00 98.25 89 ARG A O 1
ATOM 687 N N . LYS A 1 90 ? 3.853 6.129 7.848 1.00 98.38 90 LYS A N 1
ATOM 688 C CA . LYS A 1 90 ? 3.973 5.823 6.412 1.00 98.38 90 LYS A CA 1
ATOM 689 C C . LYS A 1 90 ? 2.803 4.983 5.877 1.00 98.38 90 LYS A C 1
ATOM 691 O O . LYS A 1 90 ? 3.005 4.132 5.014 1.00 98.38 90 LYS A O 1
ATOM 696 N N . ILE A 1 91 ? 1.592 5.224 6.385 1.00 98.69 91 ILE A N 1
ATOM 697 C CA . ILE A 1 91 ? 0.374 4.500 6.001 1.00 98.69 91 ILE A CA 1
ATOM 698 C C . ILE A 1 91 ? -0.798 5.469 5.819 1.00 98.69 91 ILE A C 1
ATOM 700 O O . ILE A 1 91 ? -0.955 6.417 6.590 1.00 98.69 91 ILE A O 1
ATOM 704 N N . ALA A 1 92 ? -1.640 5.202 4.827 1.00 98.75 92 ALA A N 1
ATOM 705 C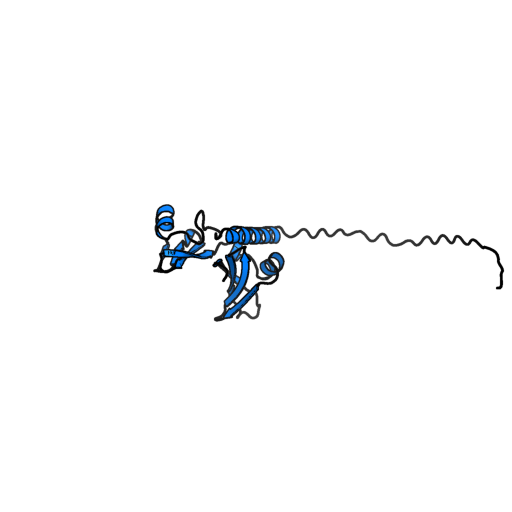 CA . ALA A 1 92 ? -2.936 5.839 4.657 1.00 98.75 92 ALA A CA 1
ATOM 706 C C . ALA A 1 92 ? -4.059 4.799 4.568 1.00 98.75 92 ALA A C 1
ATOM 708 O O . ALA A 1 92 ? -3.874 3.697 4.039 1.00 98.75 92 ALA A O 1
ATOM 709 N N . PHE A 1 93 ? -5.229 5.169 5.080 1.00 98.88 93 PHE A N 1
ATOM 710 C CA . PHE A 1 93 ? -6.448 4.369 5.042 1.00 98.88 93 PHE A CA 1
ATOM 711 C C . PHE A 1 93 ? -7.459 5.035 4.117 1.00 98.88 93 PHE A C 1
ATOM 713 O O . PHE A 1 93 ? -7.983 6.095 4.460 1.00 98.88 93 PHE A O 1
ATOM 720 N N . GLY A 1 94 ? -7.754 4.402 2.984 1.00 98.75 94 GLY A N 1
ATOM 721 C CA . GLY A 1 94 ? -8.871 4.786 2.133 1.00 98.75 94 GLY A CA 1
ATOM 722 C C . GLY A 1 94 ? -10.178 4.236 2.699 1.00 98.75 94 GLY A C 1
ATOM 723 O O . GLY A 1 94 ? -10.295 3.049 3.014 1.00 98.75 94 GLY A O 1
ATOM 724 N N . LEU A 1 95 ? -11.181 5.093 2.819 1.00 98.75 95 LEU A N 1
ATOM 725 C CA . LEU A 1 95 ? -12.475 4.844 3.437 1.00 98.75 95 LEU A CA 1
ATOM 726 C C . LEU A 1 95 ? -13.584 4.881 2.391 1.00 98.75 95 LEU A C 1
ATOM 728 O O . LEU A 1 95 ? -13.545 5.677 1.460 1.00 98.75 95 LEU A O 1
ATOM 732 N N . ASN A 1 96 ? -14.566 4.003 2.547 1.00 98.25 96 ASN A N 1
ATOM 733 C CA . ASN A 1 96 ? -15.831 4.129 1.836 1.00 98.25 96 ASN A CA 1
ATOM 734 C C . ASN A 1 96 ? -16.753 5.141 2.543 1.00 98.25 96 ASN A C 1
ATOM 736 O O . ASN A 1 96 ? -16.438 5.650 3.623 1.00 98.25 96 ASN A O 1
ATOM 740 N N . GLU A 1 97 ? -17.925 5.386 1.964 1.00 97.69 97 GLU A N 1
ATOM 741 C CA . GLU A 1 97 ? -18.936 6.303 2.511 1.00 97.69 97 GLU A CA 1
ATOM 742 C C . GLU A 1 97 ? -19.401 5.923 3.927 1.00 97.69 97 GLU A C 1
ATOM 744 O O . GLU A 1 97 ? -19.776 6.786 4.715 1.00 97.69 97 GLU A O 1
ATOM 749 N N . GLN A 1 98 ? -19.318 4.640 4.293 1.00 97.81 98 GLN A N 1
ATOM 750 C CA . GLN A 1 98 ? -19.679 4.135 5.622 1.00 97.81 98 GLN A CA 1
ATOM 751 C C . GLN A 1 98 ? -18.535 4.265 6.648 1.00 97.81 98 GLN A 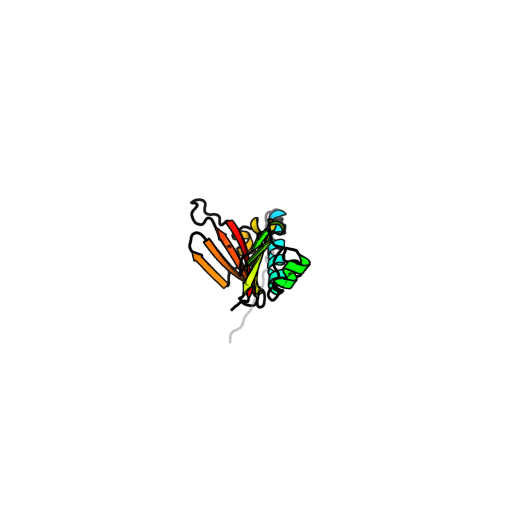C 1
ATOM 753 O O . GLN A 1 98 ? -18.615 3.698 7.745 1.00 97.81 98 GLN A O 1
ATOM 758 N N . GLY A 1 99 ? -17.446 4.964 6.304 1.00 98.12 99 GLY A N 1
ATOM 759 C CA . GLY A 1 99 ? -16.290 5.161 7.180 1.00 98.12 99 GLY A CA 1
ATOM 760 C C . GLY A 1 99 ? -15.532 3.865 7.481 1.00 98.12 99 GLY A C 1
ATOM 761 O O . GLY A 1 99 ? -14.926 3.729 8.549 1.00 98.12 99 GLY A O 1
ATOM 762 N N . THR A 1 100 ? -15.593 2.894 6.570 1.00 98.62 100 THR A N 1
ATOM 763 C CA . THR A 1 100 ? -14.884 1.616 6.648 1.00 98.62 100 THR A CA 1
ATOM 764 C C . THR A 1 100 ? -13.711 1.601 5.674 1.00 98.62 100 THR A C 1
ATOM 766 O O . THR A 1 100 ? -13.841 2.025 4.529 1.00 98.62 100 THR A O 1
ATOM 769 N N . VAL A 1 101 ? -12.570 1.070 6.115 1.00 98.75 101 VAL A N 1
ATOM 770 C CA . VAL A 1 101 ? -11.373 0.898 5.286 1.00 98.75 101 VAL A CA 1
ATOM 771 C C . VAL A 1 101 ? -11.681 -0.023 4.106 1.00 98.75 101 VAL A C 1
ATOM 773 O O . VAL A 1 101 ? -11.977 -1.202 4.305 1.00 98.75 101 VAL A O 1
ATOM 776 N N . HIS A 1 102 ? -11.581 0.500 2.888 1.00 98.62 102 HIS A N 1
ATOM 777 C CA . HIS A 1 102 ? -11.729 -0.260 1.642 1.00 98.62 102 HIS A CA 1
ATOM 778 C C . HIS A 1 102 ? -10.395 -0.406 0.895 1.00 98.62 102 HIS A C 1
ATOM 780 O O . HIS A 1 102 ? -10.248 -1.317 0.082 1.00 98.62 102 HIS A O 1
ATOM 786 N N . SER A 1 103 ? -9.416 0.448 1.206 1.00 98.69 103 SER A N 1
ATOM 787 C CA . SER A 1 103 ? -8.061 0.390 0.666 1.00 98.69 103 SER A CA 1
ATOM 788 C C . SER A 1 103 ? -7.026 0.836 1.706 1.00 98.69 103 SER A C 1
ATOM 790 O O . SER A 1 103 ? -7.314 1.612 2.620 1.00 98.69 103 SER A O 1
ATOM 792 N N . LEU A 1 104 ? -5.807 0.319 1.582 1.00 98.81 104 LEU A N 1
ATOM 793 C CA . LEU A 1 104 ? -4.645 0.686 2.392 1.00 98.81 104 LEU A CA 1
ATOM 794 C C . LEU A 1 104 ? -3.502 1.086 1.468 1.00 98.81 104 LEU A C 1
ATOM 796 O O . LEU A 1 104 ? -3.266 0.400 0.477 1.00 98.81 104 LEU A O 1
ATOM 800 N N . PHE A 1 105 ? -2.764 2.134 1.819 1.00 98.62 105 PHE A N 1
ATOM 801 C CA . PHE A 1 105 ? -1.601 2.593 1.061 1.00 98.62 105 PHE A CA 1
ATOM 802 C C . PHE A 1 105 ? -0.405 2.700 1.991 1.00 98.62 105 PHE A C 1
ATOM 804 O O . PHE A 1 105 ? -0.497 3.371 3.016 1.00 98.62 105 PHE A O 1
ATOM 811 N N . THR A 1 106 ? 0.715 2.073 1.642 1.00 98.50 106 THR A N 1
ATOM 812 C CA . THR A 1 106 ? 1.956 2.164 2.419 1.00 98.50 106 THR A CA 1
ATOM 813 C C . THR A 1 106 ? 3.086 2.770 1.596 1.00 98.50 106 THR A C 1
ATOM 815 O O . THR A 1 106 ? 3.190 2.547 0.387 1.00 98.50 106 THR A O 1
ATOM 818 N N . LYS A 1 107 ? 3.922 3.553 2.279 1.00 97.75 107 LYS A N 1
ATOM 819 C CA . LYS A 1 107 ? 5.163 4.158 1.776 1.00 97.75 107 LYS A CA 1
ATOM 820 C C . LYS A 1 107 ? 6.348 3.749 2.655 1.00 97.75 107 LYS A C 1
ATOM 822 O O . LYS A 1 107 ? 7.223 4.562 2.950 1.00 97.75 107 LYS A O 1
ATOM 827 N N . ASP A 1 108 ? 6.317 2.521 3.175 1.00 97.50 108 ASP A N 1
ATOM 828 C CA . ASP A 1 108 ? 7.399 1.984 3.997 1.00 97.50 108 ASP A CA 1
ATOM 829 C C . ASP A 1 108 ? 8.727 2.006 3.229 1.00 97.50 108 ASP A C 1
ATOM 831 O O . ASP A 1 108 ? 8.800 1.534 2.097 1.00 97.50 108 ASP A O 1
ATOM 835 N N . ALA A 1 109 ? 9.783 2.544 3.842 1.00 96.25 109 ALA A N 1
ATOM 836 C CA . ALA A 1 109 ? 11.055 2.767 3.159 1.00 96.25 109 ALA A CA 1
ATOM 837 C C . ALA A 1 109 ? 11.691 1.471 2.630 1.00 96.25 109 ALA A C 1
ATOM 839 O O . ALA A 1 109 ? 12.312 1.498 1.571 1.00 96.25 109 ALA A O 1
ATOM 840 N N . LYS A 1 110 ? 11.496 0.333 3.316 1.00 95.69 110 LYS A N 1
ATOM 841 C CA . LYS A 1 110 ? 12.018 -0.964 2.856 1.00 95.69 110 LYS A CA 1
ATOM 842 C C . LYS A 1 110 ? 11.288 -1.454 1.612 1.00 95.69 110 LYS A C 1
ATOM 844 O O . LYS A 1 110 ? 11.879 -2.147 0.792 1.00 95.69 110 LYS A O 1
ATOM 849 N N . LEU A 1 111 ? 10.008 -1.106 1.474 1.00 95.75 111 LEU A N 1
ATOM 850 C CA . LEU A 1 111 ? 9.270 -1.364 0.244 1.00 95.75 111 LEU A CA 1
ATOM 851 C C . LEU A 1 111 ? 9.696 -0.412 -0.864 1.00 95.75 111 LEU A C 1
ATOM 853 O O . LEU A 1 111 ? 9.936 -0.872 -1.970 1.00 95.75 111 LEU A O 1
ATOM 857 N N . LEU A 1 112 ? 9.842 0.883 -0.578 1.00 95.88 112 LEU A N 1
ATOM 858 C CA . LEU A 1 112 ? 10.232 1.866 -1.596 1.00 95.88 112 LEU A CA 1
ATOM 859 C C . LEU A 1 112 ? 11.637 1.627 -2.176 1.00 95.88 112 LEU A C 1
ATOM 861 O O . LEU A 1 112 ? 11.922 2.104 -3.265 1.00 95.88 112 LEU A O 1
ATOM 865 N N . SER A 1 113 ? 12.503 0.875 -1.487 1.00 94.31 113 SER A N 1
ATOM 866 C CA . SER A 1 113 ? 13.803 0.443 -2.023 1.00 94.31 113 SER A CA 1
ATOM 867 C C . SER A 1 113 ? 13.740 -0.756 -2.979 1.00 94.31 113 SER A C 1
ATOM 869 O O . SER A 1 113 ? 14.779 -1.172 -3.489 1.00 94.31 113 SER A O 1
ATOM 871 N N . VAL A 1 114 ? 12.566 -1.364 -3.169 1.00 94.62 114 VAL A N 1
ATOM 872 C CA . VAL A 1 114 ? 12.373 -2.496 -4.084 1.00 94.62 114 VAL A CA 1
ATOM 873 C C . VAL A 1 114 ? 12.289 -1.984 -5.521 1.00 94.62 114 VAL A C 1
ATOM 875 O O . VAL A 1 114 ? 11.526 -1.057 -5.804 1.00 94.62 114 VAL A O 1
ATOM 878 N N . THR A 1 115 ? 13.040 -2.608 -6.430 1.00 94.12 115 THR A N 1
ATOM 879 C CA . THR A 1 115 ? 12.998 -2.275 -7.860 1.00 94.12 115 THR A CA 1
ATOM 880 C C . THR A 1 115 ? 11.873 -3.018 -8.580 1.00 94.12 115 THR A C 1
ATOM 882 O O . THR A 1 115 ? 11.306 -3.989 -8.072 1.00 94.12 115 THR A O 1
ATOM 885 N N . HIS A 1 116 ? 11.547 -2.582 -9.796 1.00 94.44 116 HIS A N 1
ATOM 886 C CA . HIS A 1 116 ? 10.601 -3.304 -10.650 1.00 94.44 116 HIS A CA 1
ATOM 887 C C . HIS A 1 116 ? 11.064 -4.743 -10.937 1.00 94.44 116 HIS A C 1
ATOM 889 O O . HIS A 1 116 ? 10.273 -5.677 -10.796 1.00 94.44 116 HIS A O 1
ATOM 895 N N . ASP A 1 117 ? 12.361 -4.939 -11.189 1.00 92.88 117 ASP A N 1
ATOM 896 C CA . ASP A 1 117 ? 12.963 -6.261 -11.392 1.00 92.88 117 ASP A CA 1
ATOM 897 C C . ASP A 1 117 ? 12.846 -7.164 -10.160 1.00 92.88 117 ASP A C 1
ATOM 899 O O . ASP A 1 117 ? 12.511 -8.342 -10.295 1.00 92.88 117 ASP A O 1
ATOM 903 N N . ASP A 1 118 ? 13.055 -6.628 -8.951 1.00 94.38 118 ASP A N 1
ATOM 904 C CA . ASP A 1 118 ? 12.876 -7.396 -7.714 1.00 94.38 118 ASP A CA 1
ATOM 905 C C . ASP A 1 118 ? 11.428 -7.917 -7.601 1.00 94.38 118 ASP A C 1
ATOM 907 O O . ASP A 1 118 ? 11.200 -9.065 -7.203 1.00 94.38 118 ASP A O 1
ATOM 911 N N . VAL A 1 119 ? 10.436 -7.095 -7.975 1.00 96.12 119 VAL A N 1
ATOM 912 C CA . VAL A 1 119 ? 9.018 -7.490 -7.989 1.00 96.12 119 VAL A CA 1
ATOM 913 C C . VAL A 1 119 ? 8.761 -8.559 -9.046 1.00 96.12 119 VAL A C 1
ATOM 915 O O . VAL A 1 119 ? 8.191 -9.601 -8.711 1.00 96.12 119 VAL A O 1
ATOM 918 N N . ALA A 1 120 ? 9.216 -8.351 -10.282 1.00 94.88 120 ALA A N 1
ATOM 919 C CA . ALA A 1 120 ? 9.022 -9.292 -11.383 1.00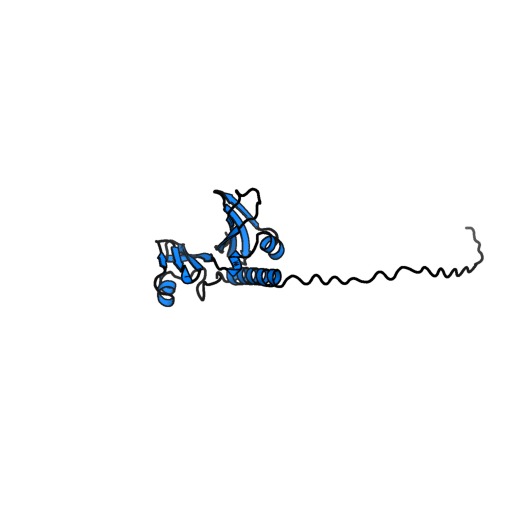 94.88 120 ALA A CA 1
ATOM 920 C C . ALA A 1 120 ? 9.690 -10.649 -11.102 1.00 94.88 120 ALA A C 1
ATOM 922 O O . ALA A 1 120 ? 9.071 -11.704 -11.271 1.00 94.88 120 ALA A O 1
ATOM 923 N N . GLN A 1 121 ? 10.924 -10.643 -10.591 1.00 94.38 121 GLN A N 1
ATOM 924 C CA . GLN A 1 121 ? 11.646 -11.855 -10.211 1.00 94.38 121 GLN A CA 1
ATOM 925 C C . GLN A 1 121 ? 10.943 -12.587 -9.063 1.00 94.38 121 GLN A C 1
ATOM 927 O O . GLN A 1 121 ? 10.919 -13.822 -9.030 1.00 94.38 121 GLN A O 1
ATOM 932 N N . LYS A 1 122 ? 10.388 -11.848 -8.093 1.00 95.94 122 LYS A N 1
ATOM 933 C CA . LYS A 1 122 ? 9.837 -12.453 -6.879 1.00 95.94 122 LYS A CA 1
ATOM 934 C C . LYS A 1 122 ? 8.393 -12.912 -7.006 1.00 95.94 122 LYS A C 1
ATOM 936 O O . LYS A 1 122 ? 8.037 -13.937 -6.420 1.00 95.94 122 LYS A O 1
ATOM 941 N N . LEU A 1 123 ? 7.566 -12.127 -7.683 1.00 96.12 123 LEU A N 1
ATOM 942 C CA . LEU A 1 123 ? 6.120 -12.323 -7.771 1.00 96.12 123 LEU A CA 1
ATOM 943 C C . LEU A 1 123 ? 5.676 -12.833 -9.145 1.00 96.12 123 LEU A C 1
ATOM 945 O O . LEU A 1 123 ? 4.537 -13.280 -9.280 1.00 96.12 123 LEU A O 1
ATOM 949 N N . GLY A 1 124 ? 6.568 -12.827 -10.137 1.00 96.44 124 GLY A N 1
ATOM 950 C CA . GLY A 1 124 ? 6.263 -13.223 -11.504 1.00 96.44 124 GLY A CA 1
ATOM 951 C C . GLY A 1 124 ? 5.505 -12.132 -12.257 1.00 96.44 124 GLY A C 1
ATOM 952 O O . GLY A 1 124 ? 5.680 -10.944 -12.010 1.00 96.44 124 GLY A O 1
ATOM 953 N N . LYS A 1 125 ? 4.657 -12.544 -13.203 1.00 96.94 125 LYS A N 1
ATOM 954 C CA . LYS A 1 125 ? 3.872 -11.623 -14.031 1.00 96.94 125 LYS A CA 1
ATOM 955 C C . LYS A 1 125 ? 2.646 -11.100 -13.258 1.00 96.94 125 LYS A C 1
ATOM 957 O O . LYS A 1 125 ? 1.934 -11.919 -12.668 1.00 96.94 125 LYS A O 1
ATOM 962 N N . PRO A 1 126 ? 2.338 -9.789 -13.299 1.00 97.88 126 PRO A N 1
ATOM 963 C CA . PRO A 1 126 ? 1.098 -9.263 -12.735 1.00 97.88 126 PRO A CA 1
ATOM 964 C C . PRO A 1 126 ? -0.125 -9.776 -13.504 1.00 97.88 126 PRO A C 1
ATOM 966 O O . PRO A 1 126 ? -0.059 -10.043 -14.707 1.00 97.88 126 PRO A O 1
ATOM 969 N N . PHE A 1 127 ? -1.267 -9.887 -12.821 1.00 97.81 127 PHE A N 1
ATOM 970 C CA . PHE A 1 127 ? -2.525 -10.258 -13.484 1.00 97.81 127 PHE A CA 1
ATOM 971 C C . PHE A 1 127 ? -3.173 -9.065 -14.201 1.00 97.81 127 PHE A C 1
ATOM 973 O O . PHE A 1 127 ? -3.979 -9.258 -15.107 1.00 97.81 127 PHE A O 1
ATOM 980 N N . ALA A 1 128 ? -2.829 -7.841 -13.799 1.00 97.38 128 ALA A N 1
ATOM 981 C CA . ALA A 1 128 ? -3.263 -6.611 -14.445 1.00 97.38 128 ALA A CA 1
ATOM 982 C C . ALA A 1 128 ? -2.166 -5.552 -14.333 1.00 97.38 128 ALA A C 1
ATOM 984 O O . ALA A 1 128 ? -1.571 -5.395 -13.263 1.00 97.38 128 ALA A O 1
ATOM 985 N N . SER A 1 129 ? -1.966 -4.803 -15.412 1.00 96.81 129 SER A N 1
ATOM 986 C CA . SER A 1 129 ? -1.099 -3.630 -15.440 1.00 96.81 129 SER A CA 1
ATOM 987 C C . SER A 1 129 ? -1.795 -2.485 -16.161 1.00 96.81 129 SER A C 1
ATOM 989 O O . SER A 1 129 ? -2.591 -2.731 -17.065 1.00 96.81 129 SER A O 1
ATOM 991 N N . ASP A 1 130 ? -1.493 -1.253 -15.765 1.00 94.56 130 ASP A N 1
ATOM 992 C CA . ASP A 1 130 ? -2.032 -0.042 -16.389 1.00 94.56 130 ASP A CA 1
ATOM 993 C C . ASP A 1 130 ? -0.995 1.088 -16.360 1.00 94.56 130 ASP A C 1
ATOM 995 O O . ASP A 1 130 ? -0.114 1.108 -15.496 1.00 94.56 130 ASP A O 1
ATOM 999 N N . ALA A 1 131 ? -1.083 2.027 -17.296 1.00 93.19 131 ALA A N 1
ATOM 1000 C CA . ALA A 1 131 ? -0.174 3.159 -17.416 1.00 93.19 131 ALA A CA 1
ATOM 1001 C C . ALA A 1 131 ? -0.947 4.438 -17.749 1.00 93.19 131 ALA A C 1
ATOM 1003 O O . ALA A 1 131 ? -1.735 4.480 -18.691 1.00 93.19 131 ALA A O 1
ATOM 1004 N N . GLY A 1 132 ? -0.671 5.518 -17.023 1.00 88.19 132 GLY A N 1
ATOM 1005 C CA . GLY A 1 132 ? -1.342 6.796 -17.249 1.00 88.19 132 GLY A CA 1
ATOM 1006 C C . GLY A 1 132 ? -0.750 7.919 -16.411 1.00 88.19 132 GLY A C 1
ATOM 1007 O O . GLY A 1 132 ? -0.229 7.680 -15.327 1.00 88.19 132 GLY A O 1
ATOM 1008 N N . ALA A 1 133 ? -0.800 9.152 -16.922 1.00 86.94 133 ALA A N 1
ATOM 1009 C CA . ALA A 1 133 ? -0.346 10.357 -16.214 1.00 86.94 133 ALA A CA 1
ATOM 1010 C C . ALA A 1 133 ? 1.076 10.249 -15.599 1.00 86.94 133 ALA A C 1
ATOM 1012 O O . ALA A 1 133 ? 1.334 10.735 -14.499 1.00 86.94 133 ALA A O 1
ATOM 1013 N N . GLY A 1 134 ? 2.006 9.585 -16.298 1.00 87.06 134 GLY A N 1
ATOM 1014 C CA . GLY A 1 134 ? 3.387 9.388 -15.831 1.00 87.06 134 GLY A CA 1
ATOM 1015 C C . GLY A 1 134 ? 3.552 8.336 -14.725 1.00 87.06 134 GLY A C 1
ATOM 1016 O O . GLY A 1 134 ? 4.610 8.274 -14.094 1.00 87.06 134 GLY A O 1
ATOM 1017 N N . GLN A 1 135 ? 2.520 7.528 -14.488 1.00 92.88 135 GLN A N 1
ATOM 1018 C CA . GLN A 1 135 ? 2.492 6.434 -13.525 1.00 92.88 135 GLN A CA 1
ATOM 1019 C C . GLN A 1 135 ? 2.346 5.094 -14.246 1.00 92.88 135 GLN A C 1
ATOM 1021 O O . GLN A 1 135 ? 1.777 5.022 -15.339 1.00 92.88 135 GLN A O 1
ATOM 1026 N N . TYR A 1 136 ? 2.824 4.038 -13.599 1.00 94.94 136 TYR A N 1
ATOM 1027 C CA . TYR A 1 136 ? 2.626 2.658 -14.023 1.00 94.94 136 TYR A CA 1
ATOM 1028 C C . TYR A 1 136 ? 2.185 1.816 -12.830 1.00 94.94 136 TYR A C 1
ATOM 1030 O O . TYR A 1 136 ? 2.681 1.987 -11.719 1.00 94.94 136 TYR A O 1
ATOM 1038 N N . TYR A 1 137 ? 1.223 0.932 -13.038 1.00 97.06 137 TYR A N 1
ATOM 1039 C CA . TYR A 1 137 ? 0.578 0.163 -11.984 1.00 97.06 137 TYR A CA 1
ATOM 1040 C C . TYR A 1 137 ? 0.658 -1.315 -12.317 1.00 97.06 137 TYR A C 1
ATOM 1042 O O . TYR A 1 137 ? 0.336 -1.706 -13.434 1.00 97.06 137 TYR A O 1
ATOM 1050 N N . GLU A 1 138 ? 1.006 -2.143 -11.335 1.00 97.75 138 GLU A N 1
ATOM 1051 C CA . GLU A 1 138 ? 1.016 -3.600 -11.484 1.00 97.75 138 GLU A CA 1
ATOM 1052 C C . GLU A 1 138 ? 0.311 -4.269 -10.317 1.00 97.75 138 GLU A C 1
ATOM 1054 O O . GLU A 1 138 ? 0.647 -4.023 -9.158 1.00 97.75 138 GLU A O 1
ATOM 1059 N N . SER A 1 139 ? -0.662 -5.125 -10.617 1.00 98.50 139 SER A N 1
ATOM 1060 C CA . SER A 1 139 ? -1.493 -5.793 -9.618 1.00 98.50 139 SER A CA 1
ATOM 1061 C C . SER A 1 139 ? -1.226 -7.295 -9.545 1.00 98.50 139 SER A C 1
ATOM 1063 O O . SER A 1 139 ? -1.182 -7.993 -10.559 1.00 98.50 139 SER A O 1
ATOM 1065 N N . TYR A 1 140 ? -1.112 -7.795 -8.316 1.00 98.50 140 TYR A N 1
ATOM 1066 C CA . TYR A 1 140 ? -0.818 -9.189 -7.981 1.00 98.50 140 TYR A CA 1
ATOM 1067 C C . TYR A 1 140 ? -1.859 -9.736 -7.002 1.00 98.50 140 TYR A C 1
ATOM 1069 O O . TYR A 1 140 ? -2.343 -9.019 -6.119 1.00 98.50 140 TYR A O 1
ATOM 1077 N N . HIS A 1 141 ? -2.223 -11.011 -7.147 1.00 98.12 141 HIS A N 1
ATOM 1078 C CA . HIS A 1 141 ? -3.192 -11.650 -6.259 1.00 98.12 141 HIS A CA 1
ATOM 1079 C C . HIS A 1 141 ? -2.615 -11.873 -4.857 1.00 98.12 141 HIS A C 1
ATOM 1081 O O . HIS A 1 141 ? -1.496 -12.359 -4.684 1.00 98.12 141 HIS A O 1
ATOM 1087 N N . ALA A 1 142 ? -3.431 -11.599 -3.842 1.00 98.00 142 ALA A N 1
ATOM 1088 C CA . ALA A 1 142 ? -3.145 -11.882 -2.444 1.00 98.00 142 ALA A CA 1
ATOM 1089 C C . ALA A 1 142 ? -4.400 -12.462 -1.770 1.00 98.00 142 ALA A C 1
ATOM 1091 O O . ALA A 1 142 ? -5.071 -11.812 -0.970 1.00 98.00 142 ALA A O 1
ATOM 1092 N N . GLY A 1 143 ? -4.727 -13.716 -2.098 1.00 97.12 143 GLY A N 1
ATOM 1093 C CA . GLY A 1 143 ? -5.966 -14.350 -1.637 1.00 97.12 143 GLY A CA 1
ATOM 1094 C C . GLY A 1 143 ? -7.181 -13.674 -2.275 1.00 97.12 143 GLY A C 1
ATOM 1095 O O . GLY A 1 143 ? -7.219 -13.522 -3.490 1.00 97.12 143 GLY A O 1
ATOM 1096 N N . ILE A 1 144 ? -8.144 -13.238 -1.458 1.00 97.81 144 ILE A N 1
ATOM 1097 C CA . ILE A 1 144 ? -9.314 -12.461 -1.919 1.00 97.81 144 ILE A CA 1
ATOM 1098 C C . ILE A 1 144 ? -9.008 -10.968 -2.144 1.00 97.81 144 ILE A C 1
ATOM 1100 O O . ILE A 1 144 ? -9.888 -10.200 -2.532 1.00 97.81 144 ILE A O 1
ATOM 1104 N N . ASN A 1 145 ? -7.784 -10.539 -1.837 1.00 98.69 145 ASN A N 1
ATOM 1105 C CA . ASN A 1 145 ? -7.317 -9.169 -2.002 1.00 98.69 145 ASN A CA 1
ATOM 1106 C C . ASN A 1 145 ? -6.324 -9.094 -3.168 1.00 98.69 145 ASN A C 1
ATOM 1108 O O . ASN A 1 145 ? -5.854 -10.115 -3.681 1.00 98.69 145 ASN A O 1
ATOM 1112 N N . LYS A 1 146 ? -5.963 -7.876 -3.558 1.00 98.44 146 LYS A N 1
ATOM 1113 C CA . LYS A 1 146 ? -4.873 -7.601 -4.494 1.00 98.44 146 LYS A CA 1
ATOM 1114 C C . LYS A 1 146 ? -3.884 -6.608 -3.896 1.00 98.44 146 LYS A C 1
ATOM 1116 O O . LYS A 1 146 ? -4.248 -5.780 -3.058 1.00 98.44 146 LYS A O 1
ATOM 1121 N N . VAL A 1 147 ? -2.641 -6.716 -4.347 1.00 98.75 147 VAL A N 1
ATOM 1122 C CA . VAL A 1 147 ? -1.567 -5.757 -4.083 1.00 98.75 147 VAL A CA 1
ATOM 1123 C C . VAL A 1 147 ? -1.246 -5.056 -5.386 1.00 98.75 147 VAL A C 1
ATOM 1125 O O . VAL A 1 147 ? -0.935 -5.734 -6.361 1.00 98.75 147 VAL A O 1
ATOM 1128 N N . THR A 1 148 ? -1.310 -3.730 -5.397 1.00 98.62 148 THR A N 1
ATOM 1129 C CA . THR A 1 148 ? -0.927 -2.911 -6.546 1.00 98.62 148 THR A CA 1
ATOM 1130 C C . THR A 1 148 ? 0.334 -2.127 -6.209 1.00 98.62 148 THR A C 1
ATOM 1132 O O . THR A 1 148 ? 0.333 -1.316 -5.281 1.00 98.62 148 THR A O 1
ATOM 1135 N N . PHE A 1 149 ? 1.402 -2.370 -6.962 1.00 98.38 149 PHE A N 1
ATOM 1136 C CA . PHE A 1 149 ? 2.625 -1.574 -6.928 1.00 98.38 149 PHE A CA 1
ATOM 1137 C C . PHE A 1 149 ? 2.439 -0.377 -7.858 1.00 98.38 149 PHE A C 1
ATOM 1139 O O . PHE A 1 149 ? 2.097 -0.558 -9.027 1.00 98.38 149 PHE A O 1
ATOM 1146 N N . GLN A 1 150 ? 2.605 0.834 -7.325 1.00 97.56 150 GLN A N 1
ATOM 1147 C CA . GLN A 1 150 ? 2.514 2.073 -8.092 1.00 97.56 150 GLN A CA 1
ATOM 1148 C C . GLN A 1 150 ? 3.910 2.636 -8.339 1.00 97.56 150 GLN A C 1
ATOM 1150 O O . GLN A 1 150 ? 4.588 3.105 -7.420 1.00 97.56 150 GLN A O 1
ATOM 1155 N N . TRP A 1 151 ? 4.293 2.646 -9.602 1.00 96.19 151 TRP A N 1
ATOM 1156 C CA . TRP A 1 151 ? 5.571 3.100 -10.114 1.00 96.19 151 TRP A CA 1
ATOM 1157 C C . TRP A 1 151 ? 5.463 4.498 -10.728 1.00 96.19 151 TRP A C 1
ATOM 1159 O O . TRP A 1 151 ? 4.414 4.891 -11.243 1.00 96.19 151 TRP A O 1
ATOM 1169 N N . THR A 1 152 ? 6.563 5.245 -10.700 1.00 92.69 152 THR A N 1
ATOM 1170 C CA . THR A 1 152 ? 6.671 6.604 -11.257 1.00 92.69 152 THR A CA 1
ATOM 1171 C C . THR A 1 152 ? 7.918 6.738 -12.133 1.00 92.69 152 THR A C 1
ATOM 1173 O O . THR A 1 152 ? 8.682 5.785 -12.270 1.00 92.69 152 THR A O 1
ATOM 1176 N N . ARG A 1 153 ? 8.134 7.940 -12.694 1.00 82.38 153 ARG A N 1
ATOM 1177 C CA . ARG A 1 153 ? 9.307 8.319 -13.509 1.00 82.38 153 ARG A CA 1
ATOM 1178 C C . ARG A 1 153 ? 9.443 7.573 -14.841 1.00 82.38 153 ARG A C 1
ATOM 1180 O O . ARG A 1 153 ? 10.543 7.413 -15.352 1.00 82.38 153 ARG A O 1
ATOM 1187 N N . MET A 1 154 ? 8.320 7.279 -15.497 1.00 64.81 154 MET A N 1
ATOM 1188 C CA . MET A 1 154 ? 8.299 6.737 -16.870 1.00 64.81 154 MET A CA 1
ATOM 1189 C C . MET A 1 154 ? 8.916 7.662 -17.946 1.00 64.81 154 MET A C 1
ATOM 1191 O O . MET A 1 154 ? 9.064 7.250 -19.089 1.00 64.81 154 MET A O 1
ATOM 1195 N N . ALA A 1 155 ? 9.242 8.918 -17.615 1.00 56.19 155 ALA A N 1
ATOM 1196 C CA . ALA A 1 155 ? 9.695 9.935 -18.569 1.00 56.19 155 ALA A CA 1
ATOM 1197 C C . ALA A 1 155 ? 11.226 10.108 -18.653 1.00 56.19 155 ALA A C 1
ATOM 1199 O O . ALA A 1 155 ? 11.696 10.885 -19.483 1.00 56.19 155 ALA A O 1
ATOM 1200 N N . ASN A 1 156 ? 12.012 9.431 -17.806 1.00 57.03 156 ASN A N 1
ATOM 1201 C CA . ASN A 1 156 ? 13.469 9.566 -17.835 1.00 57.03 156 ASN A CA 1
ATOM 1202 C C . ASN A 1 156 ? 14.086 8.647 -18.907 1.00 57.03 156 ASN A C 1
ATOM 1204 O O . ASN A 1 156 ? 13.788 7.455 -18.910 1.00 57.03 156 ASN A O 1
ATOM 1208 N N . PRO A 1 157 ? 15.012 9.145 -19.751 1.00 50.66 157 PRO A N 1
ATOM 1209 C CA . PRO A 1 157 ? 15.648 8.356 -20.815 1.00 50.66 157 PRO A CA 1
ATOM 1210 C C . PRO A 1 157 ? 16.508 7.191 -20.297 1.00 50.66 157 PRO A C 1
ATOM 1212 O O . PRO A 1 157 ? 16.829 6.2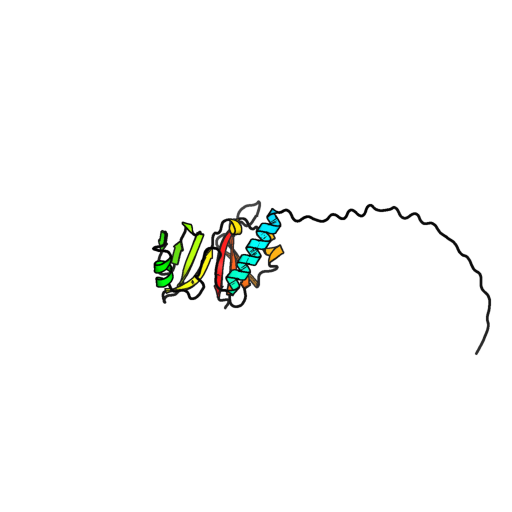86 -21.060 1.00 50.66 157 PRO A O 1
ATOM 1215 N N . ASN A 1 158 ? 16.833 7.189 -18.999 1.00 59.03 158 ASN A N 1
ATOM 1216 C CA . ASN A 1 158 ? 17.601 6.135 -18.330 1.00 59.03 158 ASN A CA 1
ATOM 1217 C C . ASN A 1 158 ? 16.690 5.133 -17.576 1.00 59.03 158 ASN A C 1
ATOM 1219 O O . ASN A 1 158 ? 17.182 4.157 -17.026 1.00 59.03 158 ASN A O 1
ATOM 1223 N N . GLY A 1 159 ? 15.369 5.372 -17.572 1.00 60.31 159 GLY A N 1
ATOM 1224 C CA . GLY A 1 159 ? 14.324 4.343 -17.636 1.00 60.31 159 GLY A CA 1
ATOM 1225 C C . GLY A 1 159 ? 13.896 3.571 -16.386 1.00 60.31 159 GLY A C 1
ATOM 1226 O O . GLY A 1 159 ? 12.892 2.868 -16.474 1.00 60.31 159 GLY A O 1
ATOM 1227 N N . GLU A 1 160 ? 14.581 3.660 -15.245 1.00 80.31 160 GLU A N 1
ATOM 1228 C CA . GLU A 1 160 ? 14.191 2.830 -14.094 1.00 80.31 160 GLU A CA 1
ATOM 1229 C C . GLU A 1 160 ? 12.928 3.346 -13.386 1.00 80.31 160 GLU A C 1
ATOM 1231 O O . GLU A 1 160 ? 12.836 4.497 -12.950 1.00 80.31 160 GLU A O 1
ATOM 1236 N N . LEU A 1 161 ? 11.940 2.455 -13.273 1.00 90.12 161 LEU A N 1
ATOM 1237 C CA . LEU A 1 161 ? 10.701 2.683 -12.543 1.00 90.12 161 LEU A CA 1
ATOM 1238 C C . LEU A 1 161 ? 10.976 2.794 -11.042 1.00 90.12 161 LEU A C 1
ATOM 1240 O O . LEU A 1 161 ? 11.536 1.886 -10.430 1.00 90.12 161 LEU A O 1
ATOM 1244 N N . GLU A 1 162 ? 10.489 3.869 -10.426 1.00 93.12 162 GLU A N 1
ATOM 1245 C CA . GLU A 1 162 ? 10.590 4.053 -8.976 1.00 93.12 162 GLU A CA 1
ATOM 1246 C C . GLU A 1 162 ? 9.273 3.731 -8.289 1.00 93.12 162 GLU A C 1
ATOM 1248 O O . GLU A 1 162 ? 8.236 4.323 -8.613 1.00 93.12 162 GLU A O 1
ATOM 1253 N N . LEU A 1 163 ? 9.308 2.836 -7.300 1.00 95.69 163 LEU A N 1
ATOM 1254 C CA . LEU A 1 163 ? 8.135 2.546 -6.489 1.00 95.69 163 LEU A CA 1
ATOM 1255 C C . LEU A 1 163 ? 7.783 3.773 -5.641 1.00 95.69 163 LEU A C 1
ATOM 1257 O O . LEU A 1 163 ? 8.597 4.260 -4.862 1.00 95.69 163 LEU A O 1
ATOM 1261 N N . SER A 1 164 ? 6.548 4.257 -5.751 1.00 96.50 164 SER A N 1
ATOM 1262 C CA . SER A 1 164 ? 6.052 5.385 -4.945 1.00 96.50 164 SER A CA 1
ATOM 1263 C C . SER A 1 164 ? 5.117 4.974 -3.824 1.00 96.50 164 SER A C 1
ATOM 1265 O O . SER A 1 164 ? 5.040 5.661 -2.801 1.00 96.50 164 SER A O 1
ATOM 1267 N N . SER A 1 165 ? 4.368 3.890 -4.017 1.00 97.69 165 SER A N 1
ATOM 1268 C CA . SER A 1 165 ? 3.497 3.331 -2.994 1.00 97.69 165 SER A CA 1
ATOM 1269 C C . SER A 1 165 ? 3.067 1.910 -3.336 1.00 97.69 165 SER A C 1
ATOM 1271 O O . SER A 1 165 ? 3.135 1.469 -4.485 1.00 97.69 165 SER A O 1
ATOM 1273 N N . VAL A 1 166 ? 2.589 1.208 -2.312 1.00 98.50 166 VAL A N 1
ATOM 1274 C CA . VAL A 1 166 ? 1.912 -0.078 -2.458 1.00 98.50 166 VAL A CA 1
ATOM 1275 C C . VAL A 1 166 ? 0.494 0.055 -1.920 1.00 98.50 166 VAL A C 1
ATOM 1277 O O . VAL A 1 166 ? 0.300 0.442 -0.762 1.00 98.50 166 VAL A O 1
ATOM 1280 N N . LYS A 1 167 ? -0.489 -0.276 -2.757 1.00 98.62 167 LYS A N 1
ATOM 1281 C CA . LYS A 1 167 ? -1.916 -0.274 -2.427 1.00 98.62 167 LYS A CA 1
ATOM 1282 C C . LYS A 1 167 ? -2.409 -1.696 -2.181 1.00 98.62 167 LYS A C 1
ATOM 1284 O O . LYS A 1 167 ? -2.034 -2.621 -2.896 1.00 98.62 167 LYS A O 1
ATOM 1289 N N . ILE A 1 168 ? -3.287 -1.865 -1.198 1.00 98.81 168 ILE A N 1
ATOM 1290 C CA . ILE A 1 168 ? -3.971 -3.126 -0.901 1.00 98.81 168 ILE A CA 1
ATOM 1291 C C . ILE A 1 168 ? -5.470 -2.865 -0.865 1.00 98.81 168 ILE A C 1
ATOM 1293 O O . ILE A 1 168 ? -5.923 -1.965 -0.159 1.00 98.81 168 ILE A O 1
ATOM 1297 N N . GLU A 1 169 ? -6.237 -3.655 -1.606 1.00 98.44 169 GLU A N 1
ATOM 1298 C CA . GLU A 1 169 ? -7.701 -3.591 -1.641 1.00 98.44 169 GLU A CA 1
ATOM 1299 C C . GLU A 1 169 ? -8.295 -4.953 -2.020 1.00 98.44 169 GLU A C 1
ATOM 1301 O O . GLU A 1 169 ? -7.561 -5.900 -2.316 1.00 98.44 169 GLU A O 1
ATOM 1306 N N . ARG A 1 170 ? -9.624 -5.078 -1.999 1.00 97.75 170 ARG A N 1
ATOM 1307 C CA . ARG A 1 170 ? -10.290 -6.319 -2.410 1.00 97.75 170 ARG A CA 1
ATOM 1308 C C . ARG A 1 170 ? -10.107 -6.550 -3.915 1.00 97.75 170 ARG A C 1
ATOM 1310 O O . ARG A 1 170 ? -10.150 -5.600 -4.694 1.00 97.75 170 ARG A O 1
ATOM 1317 N N . ALA A 1 171 ? -9.892 -7.798 -4.324 1.00 94.75 171 ALA A N 1
ATOM 1318 C CA . ALA A 1 171 ? -9.968 -8.152 -5.738 1.00 94.75 171 ALA A CA 1
ATOM 1319 C C . ALA A 1 171 ? -11.448 -8.163 -6.168 1.00 94.75 171 ALA A C 1
ATOM 1321 O O . ALA A 1 171 ? -12.296 -8.624 -5.400 1.00 94.75 171 ALA A O 1
ATOM 1322 N N . HIS A 1 172 ? -11.740 -7.606 -7.345 1.00 84.69 172 HIS A N 1
ATOM 1323 C CA . HIS A 1 172 ? -13.063 -7.643 -7.973 1.00 84.69 172 HIS A CA 1
ATOM 1324 C C . HIS A 1 172 ? -13.161 -8.830 -8.924 1.00 84.69 172 HIS A C 1
ATOM 1326 O O . HIS A 1 172 ? -12.109 -9.174 -9.511 1.00 84.69 172 HIS A O 1
#

InterPro domains:
  IPR025453 Protein of unknown function DUF4309 [PF14172] (42-147)

Organism: NCBI:txid1155944